Protein AF-W6NM03-F1 (afdb_monomer_lite)

Secondary structure (DSSP, 8-state):
--HHHHHHHHHHHHHHHHHHHHHHHHHHHHTTT--TTTTTGGG-SEEETT-GGGGTS-HHHHHHHHHHHHHTTS-EEE--TT-TTSPEEE-

Radius of gyration: 18.57 Å; chains: 1; bounding box: 43×23×54 Å

pLDDT: mean 75.81, std 15.5, range [48.75, 97.88]

Sequence (91 aa):
MSKNYKVTHLIRLTNIIYECTQVYIDKRLKNFNLTKGTYPLACIKQI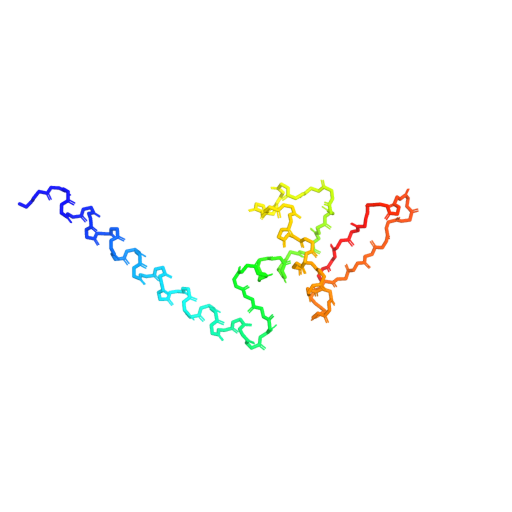SWYKPMELNVGQSMSAITIRLLIELVYIRKKENLDDIRAYKLYN

Structure (mmCIF, N/CA/C/O backbone):
data_AF-W6NM03-F1
#
_entry.id   AF-W6NM03-F1
#
loop_
_atom_site.group_PDB
_atom_site.id
_atom_site.type_symbol
_atom_site.label_atom_id
_atom_site.label_alt_id
_atom_site.label_comp_id
_atom_site.label_asym_id
_atom_site.label_entity_id
_atom_site.label_seq_id
_atom_site.pdbx_PDB_ins_code
_atom_site.Cartn_x
_atom_site.Cartn_y
_atom_site.Cartn_z
_atom_site.occupancy
_atom_site.B_iso_or_equiv
_atom_site.auth_seq_id
_atom_site.auth_comp_id
_atom_site.auth_asym_id
_atom_site.auth_atom_id
_atom_site.pdbx_PDB_model_num
ATOM 1 N N . MET A 1 1 ? -19.253 14.918 33.215 1.00 56.09 1 MET A N 1
ATOM 2 C CA . MET A 1 1 ? -18.515 14.044 32.268 1.00 56.09 1 MET A CA 1
ATOM 3 C C . MET A 1 1 ? -17.181 14.700 31.923 1.00 56.09 1 MET A C 1
ATOM 5 O O . MET A 1 1 ? -17.188 15.789 31.362 1.00 56.09 1 MET A O 1
ATOM 9 N N . SER A 1 2 ? -16.059 14.093 32.325 1.00 57.72 2 SER A N 1
ATOM 10 C CA . SER A 1 2 ? -14.706 14.659 32.166 1.00 57.72 2 SER A CA 1
ATOM 11 C C . SER A 1 2 ? -14.346 14.876 30.690 1.00 57.72 2 SER A C 1
ATOM 13 O O . SER A 1 2 ? -14.612 14.017 29.851 1.00 57.72 2 SER A O 1
ATOM 15 N N . LYS A 1 3 ? -13.727 16.020 30.372 1.00 63.66 3 LYS A N 1
ATOM 16 C CA . LYS A 1 3 ? -13.292 16.424 29.020 1.00 63.66 3 LYS A CA 1
ATOM 17 C C . LYS A 1 3 ? -12.439 15.341 28.330 1.00 63.66 3 LYS A C 1
ATOM 19 O O . LYS A 1 3 ? -12.563 15.156 27.123 1.00 63.66 3 LYS A O 1
ATOM 24 N N . ASN A 1 4 ? -11.685 14.555 29.107 1.00 74.06 4 ASN A N 1
ATOM 25 C CA . ASN A 1 4 ? -10.889 13.421 28.623 1.00 74.06 4 ASN A CA 1
ATOM 26 C C . ASN A 1 4 ? -11.724 12.287 28.015 1.00 74.06 4 ASN A C 1
ATOM 28 O O . ASN A 1 4 ? -11.311 11.701 27.022 1.00 74.06 4 ASN A O 1
ATOM 32 N N . TYR A 1 5 ? -12.925 12.013 28.535 1.00 81.44 5 TYR A N 1
ATOM 33 C CA . TYR A 1 5 ? -13.784 10.954 27.994 1.00 81.44 5 TYR A CA 1
ATOM 34 C C . TYR A 1 5 ? -14.196 11.241 26.544 1.00 81.44 5 TYR A C 1
ATOM 36 O O . TYR A 1 5 ? -14.170 10.353 25.695 1.00 81.44 5 TYR A O 1
ATOM 44 N N . LYS A 1 6 ? -14.524 12.504 26.242 1.00 87.44 6 LYS A N 1
ATOM 45 C CA . LYS A 1 6 ? -14.905 12.928 24.888 1.00 87.44 6 LYS A CA 1
ATOM 46 C C . LYS A 1 6 ? -13.737 12.800 23.908 1.00 87.44 6 LYS A C 1
ATOM 48 O O . LYS A 1 6 ? -13.937 12.325 22.796 1.00 87.44 6 LYS A O 1
ATOM 53 N N . VAL A 1 7 ? -12.528 13.174 24.331 1.00 93.62 7 VAL A N 1
ATOM 54 C CA . VAL A 1 7 ? -11.315 13.075 23.502 1.00 93.62 7 VAL A CA 1
ATOM 55 C C . VAL A 1 7 ? -10.990 11.616 23.184 1.00 93.62 7 VAL A C 1
ATOM 57 O O . VAL A 1 7 ? -10.849 11.267 22.016 1.00 93.62 7 VAL A O 1
A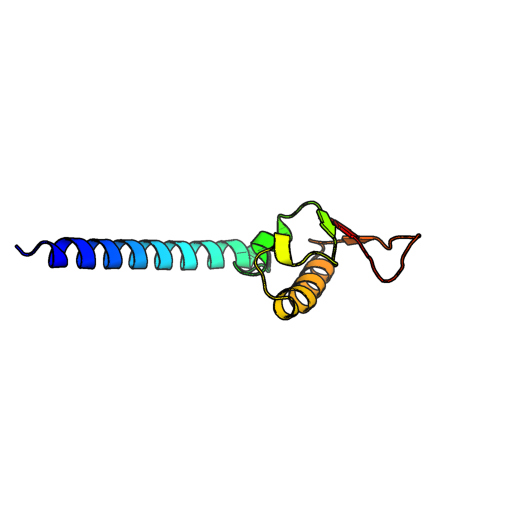TOM 60 N N . THR A 1 8 ? -10.960 10.736 24.188 1.00 94.62 8 THR A N 1
ATOM 61 C CA . THR A 1 8 ? -10.693 9.305 23.977 1.00 94.62 8 THR A CA 1
ATOM 62 C C . THR A 1 8 ? -11.750 8.651 23.089 1.00 94.62 8 THR A C 1
ATOM 64 O O . THR A 1 8 ? -11.421 7.829 22.234 1.00 94.62 8 THR A O 1
ATOM 67 N N . HIS A 1 9 ? -13.019 9.033 23.246 1.00 95.19 9 HIS A N 1
ATOM 68 C CA . HIS A 1 9 ? -14.095 8.521 22.403 1.00 95.19 9 HIS A CA 1
ATOM 69 C C . HIS A 1 9 ? -13.919 8.925 20.933 1.00 95.19 9 HIS A C 1
ATOM 71 O O . HIS A 1 9 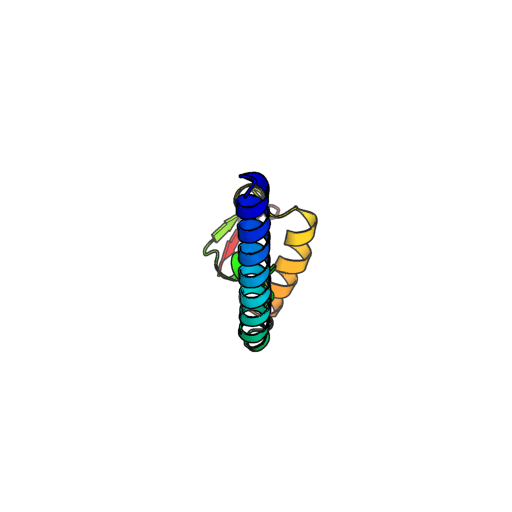? -14.059 8.080 20.051 1.00 95.19 9 HIS A O 1
ATOM 77 N N . LEU A 1 10 ? -13.553 10.185 20.671 1.00 95.94 10 LEU A N 1
ATOM 78 C CA . LEU A 1 10 ? -13.262 10.664 19.318 1.00 95.94 10 LEU A CA 1
ATOM 79 C C . LEU A 1 10 ? -12.055 9.949 18.708 1.00 95.94 10 LEU A C 1
ATOM 81 O O . LEU A 1 10 ? -12.149 9.488 17.577 1.00 95.94 10 LEU A O 1
ATOM 85 N N . ILE A 1 11 ? -10.963 9.778 19.460 1.00 96.31 11 ILE A N 1
ATOM 86 C CA . ILE A 1 11 ? -9.787 9.020 18.997 1.00 96.31 11 ILE A CA 1
ATOM 87 C C . ILE A 1 11 ? -10.193 7.600 18.586 1.00 96.31 11 ILE A C 1
ATOM 89 O O . ILE A 1 11 ? -9.808 7.128 17.518 1.00 96.31 11 ILE A O 1
ATOM 93 N N . ARG A 1 12 ? -11.025 6.931 19.393 1.00 96.75 12 ARG A N 1
ATOM 94 C CA . ARG A 1 12 ? -11.509 5.583 19.077 1.00 96.75 12 ARG A CA 1
ATOM 95 C C . ARG A 1 12 ? -12.336 5.554 17.793 1.00 96.75 12 ARG A C 1
ATOM 97 O O . ARG A 1 12 ? -12.139 4.661 16.977 1.00 96.75 12 ARG A O 1
ATOM 104 N N . LEU A 1 13 ? -13.246 6.511 17.608 1.00 97.38 13 LEU A N 1
ATOM 105 C CA . LEU A 1 13 ? -14.043 6.611 16.381 1.00 97.38 13 LEU A CA 1
ATOM 106 C C . LEU A 1 13 ? -13.156 6.849 15.155 1.00 97.38 13 LEU A C 1
ATOM 108 O O . LEU A 1 13 ? -13.338 6.179 14.141 1.00 97.38 13 LEU A O 1
ATOM 112 N N . THR A 1 14 ? -12.163 7.732 15.260 1.00 97.62 14 THR A N 1
ATOM 113 C CA . THR A 1 14 ? -11.191 7.979 14.188 1.00 97.62 14 THR A CA 1
ATOM 114 C C . THR A 1 14 ? -10.419 6.713 13.830 1.00 97.62 14 THR A C 1
ATOM 116 O O . THR A 1 14 ? -10.273 6.412 12.648 1.00 97.62 14 THR A O 1
ATOM 119 N N . ASN A 1 15 ? -9.984 5.935 14.823 1.00 97.00 15 ASN A N 1
ATOM 120 C CA . ASN A 1 15 ? -9.282 4.674 14.580 1.00 97.00 15 ASN A CA 1
ATOM 121 C C . ASN A 1 15 ? -10.175 3.652 13.866 1.00 97.00 15 ASN A C 1
ATOM 123 O O . ASN A 1 15 ? -9.734 3.047 12.895 1.00 97.00 15 ASN A O 1
ATOM 127 N N . ILE A 1 16 ? -11.441 3.516 14.273 1.00 97.88 16 ILE A N 1
ATOM 128 C CA . ILE A 1 16 ? -12.397 2.619 13.603 1.00 97.88 16 ILE A CA 1
ATOM 129 C C . ILE A 1 16 ? -12.601 3.042 12.142 1.00 97.88 16 ILE A C 1
ATOM 131 O O . ILE A 1 16 ? -12.539 2.212 11.239 1.00 97.88 16 ILE A O 1
ATOM 135 N N . ILE A 1 17 ? -12.801 4.339 11.887 1.00 97.69 17 ILE A N 1
ATOM 136 C CA . ILE A 1 17 ? -12.948 4.867 10.522 1.00 97.69 17 ILE A CA 1
ATOM 137 C C . ILE A 1 17 ? -11.688 4.582 9.700 1.00 97.69 17 ILE A C 1
ATOM 139 O O . ILE A 1 17 ? -11.786 4.154 8.546 1.00 97.69 17 ILE A O 1
ATOM 143 N N . TYR A 1 18 ? -10.512 4.795 10.290 1.00 95.06 18 TYR A N 1
ATOM 144 C CA . TYR A 1 18 ? -9.236 4.507 9.654 1.00 95.06 18 TYR A CA 1
ATOM 145 C C . TYR A 1 18 ? -9.131 3.024 9.287 1.00 95.06 18 TYR A C 1
ATOM 147 O O . TYR A 1 18 ? -8.907 2.712 8.122 1.00 95.06 18 TYR A O 1
ATOM 155 N N . GLU A 1 19 ? -9.382 2.105 10.218 1.00 94.50 19 GLU A N 1
ATOM 156 C CA . GLU A 1 19 ? -9.351 0.659 9.973 1.00 94.50 19 GLU A CA 1
ATOM 157 C C . GLU A 1 19 ? -10.341 0.226 8.883 1.00 94.50 19 GLU A C 1
ATOM 159 O O . GLU A 1 19 ? -9.965 -0.495 7.957 1.00 94.50 19 GLU A O 1
ATOM 164 N N . CYS A 1 20 ? -11.586 0.711 8.921 1.00 96.19 20 CYS A N 1
ATOM 165 C CA . CYS A 1 20 ? -12.578 0.416 7.885 1.00 96.19 20 CYS A CA 1
ATOM 166 C C . CYS A 1 20 ? -12.119 0.899 6.503 1.00 96.19 20 CYS A C 1
ATOM 168 O O . CYS A 1 20 ? -12.208 0.162 5.516 1.00 96.19 20 CYS A O 1
ATOM 170 N N . THR A 1 21 ? -11.580 2.117 6.435 1.00 94.38 21 THR A N 1
ATOM 171 C CA . THR A 1 21 ? -11.039 2.702 5.201 1.00 94.38 21 THR A CA 1
ATOM 172 C C . THR A 1 21 ? -9.860 1.881 4.692 1.00 94.38 21 THR A C 1
ATOM 174 O O . THR A 1 21 ? -9.765 1.580 3.501 1.00 94.38 21 THR A O 1
ATOM 177 N N . GLN A 1 22 ? -8.988 1.449 5.601 1.00 89.56 22 GLN A N 1
ATOM 178 C CA . GLN A 1 22 ? -7.853 0.603 5.289 1.00 89.56 22 GLN A CA 1
ATOM 179 C C . GLN A 1 22 ? -8.330 -0.728 4.674 1.00 89.56 22 GLN A C 1
ATOM 181 O O . GLN A 1 22 ? -7.901 -1.089 3.579 1.00 89.56 22 GLN A O 1
ATOM 186 N N . VAL A 1 23 ? -9.255 -1.446 5.305 1.00 93.88 23 VAL A N 1
ATOM 187 C CA . VAL A 1 23 ? -9.768 -2.719 4.767 1.00 93.88 23 VAL A CA 1
ATOM 188 C C . VAL A 1 23 ? -10.406 -2.536 3.386 1.00 93.88 23 VAL A C 1
ATOM 190 O O . VAL A 1 23 ? -10.205 -3.360 2.491 1.00 93.88 23 VAL A O 1
ATOM 193 N N . TYR A 1 24 ? -11.162 -1.455 3.192 1.00 93.88 24 TYR A N 1
ATOM 194 C CA . TYR A 1 24 ? -11.799 -1.159 1.912 1.00 93.88 24 TYR A CA 1
ATOM 195 C C . TYR A 1 24 ? -10.778 -0.915 0.794 1.00 93.88 24 TYR A C 1
ATOM 197 O O . TYR A 1 24 ? -10.881 -1.520 -0.277 1.00 93.88 24 TYR A O 1
ATOM 205 N N . ILE A 1 25 ? -9.776 -0.066 1.043 1.00 91.38 25 ILE A N 1
ATOM 206 C CA . ILE A 1 25 ? -8.752 0.263 0.048 1.00 91.38 25 ILE A CA 1
ATOM 207 C C . ILE A 1 25 ? -7.948 -0.985 -0.328 1.00 91.38 25 ILE A C 1
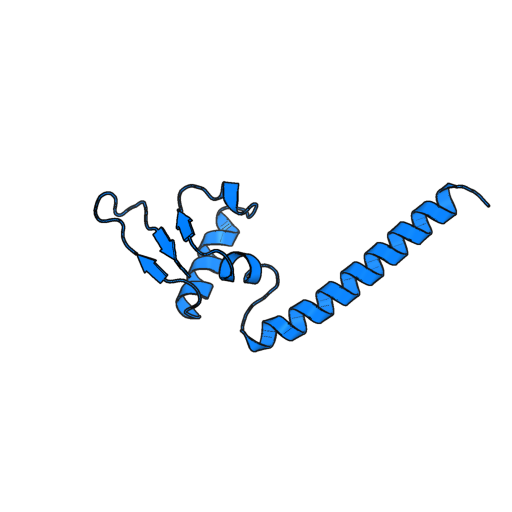ATOM 209 O O . ILE A 1 25 ? -7.759 -1.231 -1.516 1.00 91.38 25 ILE A O 1
ATOM 213 N N . ASP A 1 26 ? -7.542 -1.820 0.636 1.00 90.06 26 ASP A N 1
ATOM 214 C CA . ASP A 1 26 ? -6.802 -3.053 0.322 1.00 90.06 26 ASP A CA 1
ATOM 215 C C . ASP A 1 26 ? -7.608 -3.986 -0.586 1.00 90.06 26 ASP A C 1
ATOM 217 O O . ASP A 1 26 ? -7.073 -4.525 -1.552 1.00 90.06 26 ASP A O 1
ATOM 221 N N . LYS A 1 27 ? -8.911 -4.154 -0.322 1.00 94.12 27 LYS A N 1
ATOM 222 C CA . LYS A 1 27 ? -9.786 -4.975 -1.174 1.00 94.12 27 LYS A CA 1
ATOM 223 C C . LYS A 1 27 ? -9.872 -4.437 -2.601 1.00 94.12 27 LYS A C 1
ATOM 225 O O . LYS A 1 27 ? -9.879 -5.225 -3.538 1.00 94.12 27 LYS A O 1
ATOM 230 N N . ARG A 1 28 ? -9.934 -3.114 -2.773 1.00 93.88 28 ARG A N 1
ATOM 231 C CA . ARG A 1 28 ? -9.981 -2.481 -4.099 1.00 93.88 28 ARG A CA 1
ATOM 232 C C . ARG A 1 28 ? -8.652 -2.604 -4.838 1.00 93.88 28 ARG A C 1
ATOM 234 O O . ARG A 1 28 ? -8.660 -2.922 -6.021 1.00 93.88 28 ARG A O 1
ATOM 241 N N . LEU A 1 29 ? -7.535 -2.390 -4.147 1.00 91.75 29 LEU A N 1
ATOM 242 C CA . LEU A 1 29 ? -6.197 -2.436 -4.738 1.00 91.75 29 LEU A CA 1
ATOM 243 C C . LEU A 1 29 ? -5.754 -3.851 -5.120 1.00 91.75 29 LEU A C 1
ATOM 245 O O . LEU A 1 29 ? -5.008 -4.001 -6.086 1.00 91.75 29 LEU A O 1
ATOM 249 N N . LYS A 1 30 ? -6.275 -4.891 -4.454 1.00 91.56 30 LYS A N 1
ATOM 250 C CA . LYS A 1 30 ? -6.037 -6.291 -4.845 1.00 91.56 30 LYS A CA 1
ATOM 251 C C . LYS A 1 30 ? -6.390 -6.581 -6.303 1.00 91.56 30 LYS A C 1
ATOM 253 O O . LYS A 1 30 ? -5.658 -7.319 -6.947 1.00 91.56 30 LYS A O 1
ATOM 258 N N . ASN A 1 31 ? -7.442 -5.963 -6.842 1.00 91.25 31 ASN A N 1
ATOM 259 C CA . ASN A 1 31 ? -7.831 -6.137 -8.250 1.00 91.25 31 ASN A CA 1
ATOM 260 C C . ASN A 1 31 ? -6.774 -5.616 -9.240 1.00 91.25 31 ASN A C 1
ATOM 262 O O . ASN A 1 31 ? -6.819 -5.944 -10.419 1.00 91.25 31 ASN A O 1
ATOM 266 N N . PHE A 1 32 ? -5.842 -4.799 -8.752 1.00 88.88 32 PHE A N 1
ATOM 267 C CA . PHE A 1 32 ? -4.766 -4.169 -9.506 1.00 88.88 32 PHE A CA 1
ATOM 268 C C . PHE A 1 32 ? -3.388 -4.734 -9.130 1.00 88.88 32 PHE A C 1
ATOM 270 O O . PHE A 1 32 ? -2.372 -4.194 -9.549 1.00 88.88 32 PHE A O 1
ATOM 277 N N . ASN A 1 33 ? -3.325 -5.790 -8.305 1.00 89.12 33 ASN A N 1
ATOM 278 C CA . ASN A 1 33 ? -2.084 -6.286 -7.694 1.00 89.12 33 ASN A CA 1
ATOM 279 C C . ASN A 1 33 ? -1.299 -5.200 -6.930 1.00 89.12 33 ASN A C 1
ATOM 281 O O . ASN A 1 33 ? -0.077 -5.261 -6.806 1.00 89.12 33 ASN A O 1
ATOM 285 N N . LEU A 1 34 ? -2.010 -4.208 -6.388 1.00 88.12 34 LEU A N 1
ATOM 286 C CA . LEU A 1 34 ? -1.440 -3.126 -5.597 1.00 88.12 34 LEU A CA 1
ATOM 287 C C . LEU A 1 34 ? -1.789 -3.285 -4.114 1.00 88.12 34 LEU A C 1
ATOM 289 O O . LEU A 1 34 ? -2.738 -3.964 -3.721 1.00 88.12 34 LEU A O 1
ATOM 293 N N . THR A 1 35 ? -1.022 -2.594 -3.280 1.00 85.69 35 THR A N 1
ATOM 294 C CA . THR A 1 35 ? -1.283 -2.405 -1.852 1.00 85.69 35 THR A CA 1
ATOM 295 C C . THR A 1 35 ? -1.290 -0.915 -1.552 1.00 85.69 35 THR A C 1
ATOM 297 O O . THR A 1 35 ? -0.836 -0.107 -2.362 1.00 85.69 35 THR A O 1
ATOM 300 N N . LYS A 1 36 ? -1.734 -0.512 -0.365 1.00 80.62 36 LYS A N 1
ATOM 301 C CA . LYS A 1 36 ? -1.655 0.901 0.042 1.00 80.62 36 LYS A CA 1
ATOM 302 C C . LYS A 1 36 ? -0.243 1.467 0.076 1.00 80.62 36 LYS A C 1
ATOM 304 O O . LYS A 1 36 ? -0.091 2.674 -0.049 1.00 80.62 36 LYS A O 1
ATOM 309 N N . GLY A 1 37 ? 0.767 0.618 0.259 1.00 77.62 37 GLY A N 1
ATOM 310 C CA . GLY A 1 37 ? 2.165 1.040 0.207 1.00 77.62 37 GLY A CA 1
ATOM 311 C C . GLY A 1 37 ? 2.653 1.264 -1.224 1.00 77.62 37 GLY A C 1
ATOM 312 O O . GLY A 1 37 ? 3.462 2.155 -1.462 1.00 77.62 37 GLY A O 1
ATOM 313 N N . THR A 1 38 ? 2.141 0.492 -2.188 1.00 80.19 38 THR A N 1
ATOM 314 C CA . THR A 1 38 ? 2.576 0.575 -3.590 1.00 80.19 38 THR A CA 1
ATOM 315 C C . THR A 1 38 ? 1.722 1.527 -4.427 1.00 80.19 38 THR A C 1
ATOM 317 O O . THR A 1 38 ? 2.228 2.122 -5.374 1.00 80.19 38 THR A O 1
ATOM 320 N N . TYR A 1 39 ? 0.452 1.727 -4.065 1.00 83.31 39 TYR A N 1
ATOM 321 C CA . TYR A 1 39 ? -0.492 2.574 -4.797 1.00 83.31 39 TYR A CA 1
ATOM 322 C C . TYR A 1 39 ? -0.047 4.037 -4.941 1.00 83.31 39 TYR A C 1
ATOM 324 O O . TYR A 1 39 ? -0.112 4.545 -6.060 1.00 83.31 39 TYR A O 1
ATOM 332 N N . PRO A 1 40 ? 0.451 4.723 -3.889 1.00 78.06 40 PRO A N 1
ATOM 333 C CA . PRO A 1 40 ? 0.946 6.087 -4.034 1.00 78.06 40 PRO A CA 1
ATOM 334 C C . PRO A 1 40 ? 2.057 6.178 -5.078 1.00 78.06 40 PRO A C 1
ATOM 336 O O . PRO A 1 40 ? 2.022 7.058 -5.928 1.00 78.06 40 PRO A O 1
ATOM 339 N N . LEU A 1 41 ? 2.990 5.224 -5.079 1.00 75.19 41 LEU A N 1
ATOM 340 C CA . LEU A 1 41 ? 4.086 5.175 -6.047 1.00 75.19 41 LEU A CA 1
ATOM 341 C C . LEU A 1 41 ? 3.578 4.911 -7.470 1.00 75.19 41 LEU A C 1
ATOM 343 O O . LEU A 1 41 ? 4.036 5.553 -8.410 1.00 75.19 41 LEU A O 1
ATOM 347 N N . ALA A 1 42 ? 2.568 4.052 -7.609 1.00 77.25 42 ALA A N 1
ATOM 348 C CA . ALA A 1 42 ? 1.867 3.790 -8.863 1.00 77.25 42 ALA A CA 1
ATOM 349 C C . ALA A 1 42 ? 0.978 4.951 -9.347 1.00 77.25 42 ALA A C 1
ATOM 351 O O . ALA A 1 42 ? 0.308 4.798 -10.359 1.00 77.25 42 ALA A O 1
ATOM 352 N N . CYS A 1 43 ? 0.914 6.088 -8.647 1.00 74.25 43 CYS A N 1
ATOM 353 C CA . CYS A 1 43 ? 0.178 7.280 -9.088 1.00 74.25 43 CYS A CA 1
ATOM 354 C C . CYS A 1 43 ? 1.101 8.433 -9.497 1.00 74.25 43 CYS A C 1
ATOM 356 O O . CYS A 1 43 ? 0.635 9.454 -10.007 1.00 74.25 43 CYS A O 1
ATOM 358 N N . ILE A 1 44 ? 2.408 8.311 -9.265 1.00 71.06 44 ILE A N 1
ATOM 359 C CA . ILE A 1 44 ? 3.338 9.418 -9.471 1.00 71.06 44 ILE A CA 1
ATOM 360 C C . ILE A 1 44 ? 3.813 9.408 -10.917 1.00 71.06 44 ILE A C 1
ATOM 362 O O . ILE A 1 44 ? 4.364 8.426 -11.400 1.00 71.06 44 ILE A O 1
ATOM 366 N N . LYS A 1 45 ? 3.590 10.528 -11.610 1.00 65.50 45 LYS A N 1
ATOM 367 C CA . LYS A 1 45 ? 3.860 10.666 -13.049 1.00 65.50 45 LYS A CA 1
ATOM 368 C C . LYS A 1 45 ? 5.346 10.658 -13.400 1.00 65.50 45 LYS A C 1
ATOM 370 O O . LYS A 1 45 ? 5.716 10.237 -14.492 1.00 65.50 45 LYS A O 1
ATOM 375 N N . GLN A 1 46 ? 6.192 11.156 -12.503 1.00 63.66 46 GLN A N 1
ATOM 376 C CA . GLN A 1 46 ? 7.628 11.221 -12.727 1.00 63.66 46 GLN A CA 1
ATOM 377 C C . GLN A 1 46 ? 8.364 11.175 -11.393 1.00 63.66 46 GLN A C 1
ATOM 379 O O . GLN A 1 46 ? 8.108 11.995 -10.516 1.00 63.66 46 GLN A O 1
ATOM 384 N N . ILE A 1 47 ? 9.282 10.224 -11.246 1.00 65.12 47 ILE A N 1
ATOM 385 C CA . ILE A 1 47 ? 10.162 10.123 -10.080 1.00 65.12 47 ILE A CA 1
ATOM 386 C C . ILE A 1 47 ? 11.596 10.124 -10.582 1.00 65.12 47 ILE A C 1
ATOM 388 O O . ILE A 1 47 ? 11.978 9.315 -11.432 1.00 65.12 47 ILE A O 1
ATOM 392 N N . SER A 1 48 ? 12.408 11.011 -10.017 1.00 60.44 48 SER A N 1
ATOM 393 C CA . SER A 1 48 ? 13.852 10.897 -10.139 1.00 60.44 48 SER A CA 1
ATOM 394 C C . SER A 1 48 ? 14.399 10.077 -8.974 1.00 60.44 48 SER A C 1
ATOM 396 O O . SER A 1 48 ? 14.243 10.467 -7.816 1.00 60.44 48 SER A O 1
ATOM 398 N N . TRP A 1 49 ? 15.043 8.942 -9.266 1.00 58.12 49 TRP A N 1
ATOM 399 C CA . TRP A 1 49 ? 15.535 7.980 -8.265 1.00 58.12 49 TRP A CA 1
ATOM 400 C C . TRP A 1 49 ? 16.445 8.609 -7.188 1.00 58.12 49 TRP A C 1
ATOM 402 O O . TRP A 1 49 ? 16.479 8.137 -6.055 1.00 58.12 49 TRP A O 1
ATOM 412 N N . TYR A 1 50 ? 17.130 9.715 -7.499 1.00 54.28 50 TYR A N 1
ATOM 413 C CA . TYR A 1 50 ? 18.045 10.381 -6.567 1.00 54.28 50 TYR A CA 1
ATOM 414 C C . TYR A 1 50 ? 17.362 11.260 -5.495 1.00 54.28 50 TYR A C 1
ATOM 416 O O . TYR A 1 50 ? 18.055 11.767 -4.613 1.00 54.28 50 TYR A O 1
ATOM 424 N N . LYS A 1 51 ? 16.028 11.439 -5.516 1.00 56.41 51 LYS A N 1
ATOM 425 C CA . LYS A 1 51 ? 15.279 12.191 -4.481 1.00 56.41 51 LYS A CA 1
ATOM 426 C C . LYS A 1 51 ? 14.146 11.376 -3.830 1.00 56.41 51 LYS A C 1
ATOM 428 O O . LYS A 1 51 ? 12.971 11.697 -3.991 1.00 56.41 51 LYS A O 1
ATOM 433 N N . PRO A 1 52 ? 14.477 10.375 -2.995 1.00 51.94 52 PRO A N 1
ATOM 434 C CA . PRO A 1 52 ? 13.486 9.653 -2.188 1.00 51.94 52 PRO A CA 1
ATOM 435 C C . PRO A 1 52 ? 12.692 10.558 -1.225 1.00 51.94 52 PRO A C 1
ATOM 437 O O . PRO A 1 52 ? 11.599 10.195 -0.796 1.00 51.94 52 PRO A O 1
ATOM 440 N N . MET A 1 53 ? 13.221 11.746 -0.907 1.00 50.31 53 MET A N 1
ATOM 441 C CA . MET A 1 53 ? 12.617 12.727 0.002 1.00 50.31 53 MET A CA 1
ATOM 442 C C . MET A 1 53 ? 11.243 13.231 -0.468 1.00 50.31 53 MET A C 1
ATOM 444 O O . MET A 1 53 ? 10.404 13.564 0.361 1.00 50.31 53 MET A O 1
ATOM 448 N N . GLU A 1 54 ? 10.985 13.239 -1.779 1.00 53.22 54 GLU A N 1
ATOM 449 C CA . GLU A 1 54 ? 9.698 13.673 -2.347 1.00 53.22 54 GLU A CA 1
ATOM 450 C C . GLU A 1 54 ? 8.584 12.631 -2.153 1.00 53.22 54 GLU A C 1
ATOM 452 O O . GLU A 1 54 ? 7.405 12.950 -2.276 1.00 53.22 54 GLU A O 1
ATOM 457 N N . LEU A 1 55 ? 8.944 11.390 -1.813 1.00 52.53 55 LEU A N 1
ATOM 458 C CA . LEU A 1 55 ? 8.007 10.275 -1.702 1.00 52.53 55 LEU A CA 1
ATOM 459 C C . LEU A 1 55 ? 7.582 9.988 -0.258 1.00 52.53 55 LEU A C 1
ATOM 461 O O . LEU A 1 55 ? 6.638 9.233 -0.047 1.00 52.53 55 LEU A O 1
ATOM 465 N N . ASN A 1 56 ? 8.261 10.570 0.737 1.00 54.12 56 ASN A N 1
ATOM 466 C CA . ASN A 1 56 ? 8.061 10.270 2.160 1.00 54.12 56 ASN A CA 1
ATOM 467 C C . ASN A 1 56 ? 8.075 8.749 2.468 1.00 54.12 56 ASN A C 1
ATOM 469 O O . ASN A 1 56 ? 7.430 8.284 3.407 1.00 54.12 56 ASN A O 1
ATOM 473 N N . VAL A 1 57 ? 8.797 7.963 1.654 1.00 52.44 57 VAL A N 1
ATOM 474 C CA . VAL A 1 57 ? 9.005 6.516 1.822 1.00 52.44 57 VAL A CA 1
ATOM 475 C C . VAL A 1 57 ? 10.501 6.263 1.989 1.00 52.44 57 VAL A C 1
ATOM 477 O O . VAL A 1 57 ? 11.322 6.868 1.300 1.00 52.44 57 VAL A O 1
ATOM 480 N N . GLY A 1 58 ? 10.871 5.359 2.898 1.00 53.62 58 GLY A N 1
ATOM 481 C CA . GLY A 1 58 ? 12.271 4.981 3.107 1.00 53.62 58 GLY A CA 1
ATOM 482 C C . GLY A 1 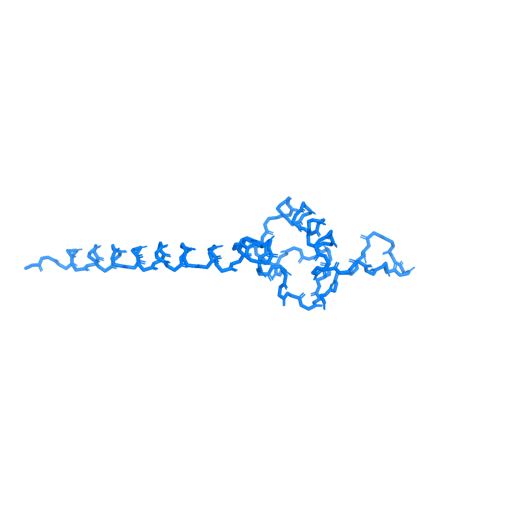58 ? 12.923 4.397 1.844 1.00 53.62 58 GLY A C 1
ATOM 483 O O . GLY A 1 58 ? 12.281 3.678 1.077 1.00 53.62 58 GLY A O 1
ATOM 484 N N . GLN A 1 59 ? 14.219 4.670 1.651 1.00 51.50 59 GLN A N 1
ATOM 485 C CA . GLN A 1 59 ? 15.003 4.276 0.465 1.00 51.50 59 GLN A CA 1
ATOM 486 C C . GLN A 1 59 ? 15.006 2.764 0.160 1.00 51.50 59 GLN A C 1
ATOM 488 O O . GLN A 1 59 ? 15.144 2.366 -0.991 1.00 51.50 59 GLN A O 1
ATOM 493 N N . SER A 1 60 ? 14.862 1.905 1.171 1.00 48.75 60 SER A N 1
ATOM 494 C CA . SER A 1 60 ? 14.842 0.444 1.000 1.00 48.75 60 SER A CA 1
ATOM 495 C C . SER A 1 60 ? 13.484 -0.081 0.526 1.00 48.75 60 SER A C 1
ATOM 497 O O . SER A 1 60 ? 13.422 -0.986 -0.305 1.00 48.75 60 SER A O 1
ATOM 499 N N . MET A 1 61 ? 12.392 0.527 1.002 1.00 51.53 61 MET A N 1
ATOM 500 C CA . MET A 1 61 ? 11.026 0.205 0.575 1.00 51.53 61 MET A CA 1
ATOM 501 C C . MET A 1 61 ? 10.775 0.633 -0.872 1.00 51.53 61 MET A C 1
ATOM 503 O O . MET A 1 61 ? 9.967 0.009 -1.560 1.00 51.53 61 MET A O 1
ATOM 507 N N . SER A 1 62 ? 11.484 1.654 -1.365 1.00 66.06 62 SER A N 1
ATOM 508 C CA . SER A 1 62 ? 11.308 2.136 -2.732 1.00 66.06 62 SER A CA 1
ATOM 509 C C . SER A 1 62 ? 11.871 1.168 -3.777 1.00 66.06 62 SER A C 1
ATOM 511 O O . SER A 1 62 ? 11.166 0.887 -4.734 1.00 66.06 62 SER A O 1
ATOM 513 N N . ALA A 1 63 ? 13.065 0.586 -3.613 1.00 71.44 63 ALA A N 1
ATOM 514 C CA . ALA A 1 63 ? 13.695 -0.224 -4.670 1.00 71.44 63 ALA A CA 1
ATOM 515 C C . ALA A 1 63 ? 12.913 -1.504 -5.033 1.00 71.44 63 ALA A C 1
ATOM 517 O O . ALA A 1 63 ? 12.650 -1.763 -6.209 1.00 71.44 63 ALA A O 1
ATOM 518 N N . ILE A 1 64 ? 12.510 -2.289 -4.026 1.00 74.31 64 ILE A N 1
ATOM 519 C CA . ILE A 1 64 ? 11.725 -3.522 -4.222 1.00 74.31 64 ILE A CA 1
ATOM 520 C C . ILE A 1 64 ? 10.351 -3.179 -4.803 1.00 74.31 64 ILE A C 1
ATOM 522 O O . ILE A 1 64 ? 9.903 -3.806 -5.761 1.00 74.31 64 ILE A O 1
ATOM 526 N N . THR A 1 65 ? 9.709 -2.142 -4.261 1.00 77.19 65 THR A N 1
ATOM 527 C CA . THR A 1 65 ? 8.395 -1.698 -4.730 1.00 77.19 65 THR A CA 1
ATOM 528 C C . THR A 1 65 ? 8.452 -1.160 -6.157 1.00 77.19 65 THR A C 1
ATOM 530 O O . THR A 1 65 ? 7.579 -1.468 -6.957 1.00 77.19 65 THR A O 1
ATOM 533 N N . ILE A 1 66 ? 9.493 -0.409 -6.519 1.00 76.94 66 ILE A N 1
ATOM 534 C CA . ILE A 1 66 ? 9.710 0.085 -7.883 1.00 76.94 66 ILE A CA 1
ATOM 535 C C . ILE A 1 66 ? 9.892 -1.086 -8.846 1.00 76.94 66 ILE A C 1
ATOM 537 O O . ILE A 1 66 ? 9.281 -1.083 -9.909 1.00 76.94 66 ILE A O 1
ATOM 541 N N . ARG A 1 67 ? 10.685 -2.102 -8.482 1.00 80.50 67 ARG A N 1
ATOM 542 C CA . ARG A 1 67 ? 10.848 -3.302 -9.312 1.00 80.50 67 ARG A CA 1
ATOM 543 C C . ARG A 1 67 ? 9.509 -4.001 -9.548 1.00 80.50 67 ARG A C 1
ATOM 545 O O . ARG A 1 67 ? 9.177 -4.265 -10.698 1.00 80.50 67 ARG A O 1
ATOM 552 N N . LEU A 1 68 ? 8.729 -4.216 -8.487 1.00 83.62 68 LEU A N 1
ATOM 553 C CA . LEU A 1 68 ? 7.386 -4.790 -8.583 1.00 83.62 68 LEU A CA 1
ATOM 554 C C . LEU A 1 68 ? 6.482 -3.954 -9.503 1.00 83.62 68 LEU A C 1
ATOM 556 O O . LEU A 1 68 ? 5.773 -4.498 -10.338 1.00 83.62 68 LEU A O 1
ATOM 560 N N . LEU A 1 69 ? 6.515 -2.626 -9.383 1.00 83.00 69 LEU A N 1
ATOM 561 C CA . LEU A 1 69 ? 5.701 -1.733 -10.210 1.00 83.00 69 LEU A CA 1
ATOM 562 C C . LEU A 1 69 ? 6.147 -1.700 -11.679 1.00 83.00 69 LEU A C 1
ATOM 564 O O . LEU A 1 69 ? 5.302 -1.518 -12.552 1.00 83.00 69 LEU A O 1
ATOM 568 N N . ILE A 1 70 ? 7.434 -1.910 -11.968 1.00 83.50 70 ILE A N 1
ATOM 569 C CA . ILE A 1 70 ? 7.926 -2.111 -13.339 1.00 83.50 70 ILE A CA 1
ATOM 570 C C . ILE A 1 70 ? 7.420 -3.446 -13.897 1.00 83.50 70 ILE A C 1
ATOM 572 O O . ILE A 1 70 ? 6.917 -3.484 -15.017 1.00 83.50 70 ILE A O 1
ATOM 576 N N . GLU A 1 71 ? 7.504 -4.526 -13.115 1.00 86.25 71 GLU A N 1
ATOM 577 C CA . GLU A 1 71 ? 7.001 -5.856 -13.495 1.00 86.25 71 GLU A CA 1
ATOM 578 C C . GLU A 1 71 ? 5.481 -5.845 -13.739 1.00 86.25 71 GLU A C 1
ATOM 580 O O . GLU A 1 71 ? 4.997 -6.467 -14.680 1.00 86.25 71 GLU A O 1
ATOM 585 N N . LEU A 1 72 ? 4.735 -5.073 -12.944 1.00 86.25 72 LEU A N 1
ATOM 586 C CA . LEU A 1 72 ? 3.296 -4.849 -13.105 1.00 86.25 72 LEU A CA 1
ATOM 587 C C . LEU A 1 72 ? 2.944 -3.790 -14.170 1.00 86.25 72 LEU A C 1
ATOM 589 O O . LEU A 1 72 ? 1.769 -3.490 -14.359 1.00 86.25 72 LEU A O 1
ATOM 593 N N . VAL A 1 73 ? 3.934 -3.228 -14.873 1.00 84.06 73 VAL A N 1
ATOM 594 C CA . VAL A 1 73 ? 3.757 -2.251 -15.967 1.00 84.06 73 VAL A CA 1
ATOM 595 C C . VAL A 1 73 ? 3.119 -0.921 -15.515 1.00 84.06 73 VAL A C 1
ATOM 597 O O . VAL A 1 73 ? 2.668 -0.126 -16.333 1.00 84.06 73 VAL A O 1
ATOM 600 N N . TYR A 1 74 ? 3.148 -0.625 -14.215 1.00 81.44 74 TYR A N 1
ATOM 601 C CA . TYR A 1 74 ? 2.771 0.682 -13.661 1.00 81.44 74 TYR A CA 1
ATOM 602 C C . TYR A 1 74 ? 3.891 1.712 -13.765 1.00 81.44 74 TYR A C 1
ATOM 604 O O . TYR A 1 74 ? 3.649 2.900 -13.616 1.00 81.44 74 TYR A O 1
ATOM 612 N N . ILE A 1 75 ? 5.140 1.278 -13.934 1.00 78.69 75 ILE A N 1
ATOM 613 C CA . ILE A 1 75 ? 6.278 2.187 -14.036 1.00 78.69 75 ILE A CA 1
ATOM 614 C C . ILE A 1 75 ? 7.197 1.739 -15.170 1.00 78.69 75 ILE A C 1
ATOM 616 O O . ILE A 1 75 ? 7.513 0.564 -15.327 1.00 78.69 75 ILE A O 1
ATOM 620 N N . ARG A 1 76 ? 7.688 2.695 -15.951 1.00 76.38 76 ARG A N 1
ATOM 621 C CA . ARG A 1 76 ? 8.717 2.512 -16.970 1.00 76.38 76 ARG A CA 1
ATOM 622 C C . ARG A 1 76 ? 10.004 3.180 -16.527 1.00 76.38 76 ARG A C 1
ATOM 624 O O . ARG A 1 76 ? 10.024 4.349 -16.137 1.00 76.38 76 ARG A O 1
ATOM 631 N N . LYS A 1 77 ? 11.103 2.442 -16.646 1.00 73.50 77 L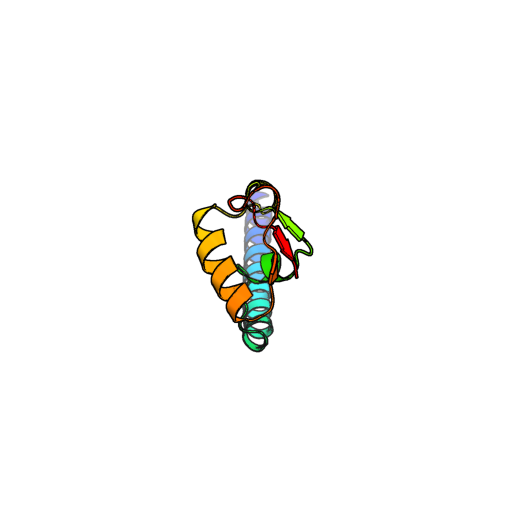YS A N 1
ATOM 632 C CA . LYS A 1 77 ? 12.450 2.979 -16.485 1.00 73.50 77 LYS A CA 1
ATOM 633 C C . LYS A 1 77 ? 12.902 3.564 -17.821 1.00 73.50 77 LYS A C 1
ATOM 635 O O . LYS A 1 77 ? 12.966 2.843 -18.811 1.00 73.50 77 LYS A O 1
ATOM 640 N N . LYS A 1 78 ? 13.234 4.855 -17.848 1.00 72.81 78 LYS A N 1
ATOM 641 C CA . LYS A 1 78 ? 13.967 5.467 -18.961 1.00 72.81 78 LYS A CA 1
ATOM 642 C C . LYS A 1 78 ? 15.376 5.776 -18.483 1.00 72.81 78 LYS A C 1
ATOM 644 O O . LYS A 1 78 ? 15.560 6.489 -17.492 1.00 72.81 78 LYS A O 1
ATOM 649 N N . GLU A 1 79 ? 16.355 5.215 -19.176 1.00 65.00 79 GLU A N 1
ATOM 650 C CA . GLU A 1 79 ? 17.754 5.533 -18.929 1.00 65.00 79 GLU A CA 1
ATOM 651 C C . GLU A 1 79 ? 18.005 7.001 -19.263 1.00 65.00 79 GLU A C 1
ATOM 653 O O . GLU A 1 79 ? 17.479 7.540 -20.241 1.00 65.00 79 GLU A O 1
ATOM 658 N N . ASN A 1 80 ? 18.749 7.666 -18.388 1.00 64.19 80 ASN A N 1
ATOM 659 C CA . ASN A 1 80 ? 19.233 9.001 -18.660 1.00 64.19 80 ASN A CA 1
ATOM 660 C C . ASN A 1 80 ? 20.552 8.849 -19.416 1.00 64.19 80 ASN A C 1
ATOM 662 O O . ASN A 1 80 ? 21.494 8.263 -18.888 1.00 64.19 80 ASN A O 1
ATOM 666 N N . LEU A 1 81 ? 20.586 9.327 -20.659 1.00 61.50 81 LEU A N 1
ATOM 667 C CA . LEU A 1 81 ? 21.738 9.160 -21.550 1.00 61.50 81 LEU A CA 1
ATOM 668 C C . LEU A 1 81 ? 22.983 9.895 -21.027 1.00 61.50 81 LEU A C 1
ATOM 670 O O . LEU A 1 81 ? 24.096 9.480 -21.329 1.00 61.50 81 LEU A O 1
ATOM 674 N N . ASP A 1 82 ? 22.786 10.923 -20.196 1.00 63.31 82 ASP A N 1
ATOM 675 C CA . ASP A 1 82 ? 23.866 11.727 -19.614 1.00 63.31 82 ASP A CA 1
ATOM 676 C C . ASP A 1 82 ? 24.443 11.121 -18.321 1.00 63.31 82 ASP A C 1
ATOM 678 O O . ASP A 1 82 ? 25.592 11.376 -17.968 1.00 63.31 82 ASP A O 1
ATOM 682 N N . ASP A 1 83 ? 23.656 10.312 -17.601 1.00 56.72 83 ASP A N 1
ATOM 683 C CA . ASP A 1 83 ? 24.089 9.627 -16.380 1.00 56.72 83 ASP A CA 1
ATOM 684 C C . ASP A 1 83 ? 23.293 8.332 -16.175 1.00 56.72 83 ASP A C 1
ATOM 686 O O . ASP A 1 83 ? 22.154 8.326 -15.698 1.00 56.72 83 ASP A O 1
ATOM 690 N N . ILE A 1 84 ? 23.938 7.209 -16.491 1.00 56.75 84 ILE A N 1
ATOM 691 C CA . ILE A 1 84 ? 23.374 5.856 -16.386 1.00 56.75 84 ILE A CA 1
ATOM 692 C C . ILE A 1 84 ? 22.942 5.536 -14.940 1.00 56.75 84 ILE A C 1
ATOM 694 O O . ILE A 1 84 ? 22.029 4.735 -14.718 1.00 56.75 84 ILE A O 1
ATOM 698 N N . ARG A 1 85 ? 23.549 6.180 -13.930 1.00 56.75 85 ARG A N 1
ATOM 699 C CA . ARG A 1 85 ? 23.201 5.988 -12.511 1.00 56.75 85 ARG A CA 1
ATOM 700 C C . ARG A 1 85 ? 21.923 6.734 -12.116 1.00 56.75 85 ARG A C 1
ATOM 702 O O . ARG A 1 85 ? 21.308 6.385 -11.108 1.00 56.75 85 ARG A O 1
ATOM 709 N N . ALA A 1 86 ? 21.487 7.708 -12.913 1.00 56.56 86 ALA A N 1
ATOM 710 C CA . ALA A 1 86 ? 20.330 8.559 -12.657 1.00 56.56 86 ALA A CA 1
ATOM 711 C C . ALA A 1 86 ? 19.169 8.240 -13.612 1.00 56.56 86 ALA A C 1
ATOM 713 O O . ALA A 1 86 ? 18.757 9.068 -14.423 1.00 56.56 86 ALA A O 1
ATOM 714 N N . TYR A 1 87 ? 18.608 7.034 -13.519 1.00 59.81 87 TYR A N 1
ATOM 715 C CA . TYR A 1 87 ? 17.427 6.681 -14.307 1.00 59.81 87 TYR A CA 1
ATOM 716 C C . TYR A 1 87 ? 16.176 7.433 -13.827 1.00 59.81 87 TYR A C 1
ATOM 718 O O . TYR A 1 87 ? 15.968 7.658 -12.631 1.00 59.81 87 TYR A O 1
ATOM 726 N N . LYS A 1 88 ? 15.319 7.800 -14.783 1.00 63.81 88 LYS A N 1
ATOM 727 C CA . LYS A 1 88 ? 14.022 8.432 -14.522 1.00 63.81 88 LYS A CA 1
ATOM 728 C C . LYS A 1 88 ? 12.926 7.373 -14.598 1.00 63.81 88 LYS A C 1
ATOM 730 O O . LYS A 1 88 ? 12.910 6.551 -15.516 1.00 63.81 88 LYS A O 1
ATOM 735 N N . LEU A 1 89 ? 12.021 7.397 -13.629 1.00 64.94 89 LEU A N 1
ATOM 736 C CA . LEU A 1 89 ? 10.840 6.544 -13.586 1.00 64.94 89 LEU A CA 1
ATOM 737 C C . LEU A 1 89 ? 9.631 7.351 -14.055 1.00 64.94 89 LEU A C 1
ATOM 739 O O . LEU A 1 89 ? 9.453 8.499 -13.645 1.00 64.94 89 LEU A O 1
ATOM 743 N N . TYR A 1 90 ? 8.825 6.742 -14.913 1.00 60.53 90 TYR A N 1
ATOM 744 C CA . TYR A 1 90 ? 7.605 7.314 -15.478 1.00 60.53 90 TYR A CA 1
ATOM 745 C C . TYR A 1 90 ? 6.461 6.340 -15.265 1.00 60.53 90 TYR A C 1
ATOM 747 O O . TYR A 1 90 ? 6.703 5.139 -15.272 1.00 60.53 90 TYR A O 1
ATOM 755 N N . ASN A 1 91 ? 5.246 6.844 -15.121 1.00 57.84 91 ASN A N 1
ATOM 756 C CA . ASN A 1 91 ? 4.024 6.046 -15.100 1.00 57.84 91 ASN A CA 1
ATOM 757 C C . ASN A 1 91 ? 3.253 6.296 -16.394 1.00 57.84 91 ASN A C 1
ATOM 759 O O . ASN A 1 91 ? 3.034 7.495 -16.693 1.00 57.84 91 ASN A O 1
#

Foldseek 3Di:
DDPVVVVVVVVVVVVVVVVVVQVVVQVVCVVLVDHPLLVLVLVDFKDWLVCCVVVPDDNVSCPVSVVVCVVSVSWDWDADPVDNVTIMIGD

Organism: NCBI:txid1408889